Protein AF-A0A8C9CY97-F1 (afdb_monomer)

Organism: Phocoena sinus (NCBI:txid42100)

Mean predicted aligned error: 18.19 Å

Secondary structure (DSSP, 8-state):
--------------------------TTHHHHHHHHHHHHHS----------TT--EEEEEEEGGGTEEEEEEE-TTS-HHHHHHHHHHH-SS--TTGGG----BPPBTTBPPB---

Sequence (117 aa):
MPRSPTSSEDEMAQSFSESSEESDSDSSKEETIYDTIRATAEKPGGARAEESQGNTLVLRIIIEDLQQTKCIRFNPDATVWVAKQRILCSLNQSLKDVLNYGLFQPASDGRDGSFPI

Foldseek 3Di:
DDDDDDDDDDDDDDDDDDDDDDDDDDDPVVVVVVVVCVVVVPPPPPPPVCVVVPDWDWDWDADPVVRDTDTDIGDPPDDQVVVLVVVQVPDPDHDPCSPPDFDKAPDDPNRHIDGDD

Nearest PDB structures (foldseek):
  5g4x-assembly1_A  TM=8.818E-01  e=5.623E-06  Rattus nor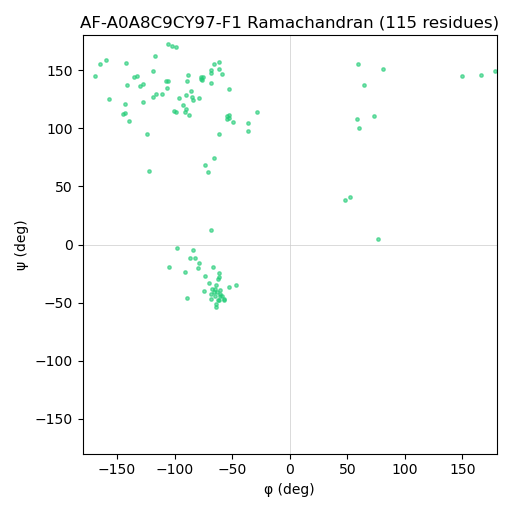vegicus
  7c7i-assembly1_C  TM=8.990E-01  e=7.782E-06  Homo sapiens
  6kyk-assembly2_B  TM=9.136E-01  e=1.490E-05  Mus musculus

Solvent-accessible surface area (backbone atoms only — not comparable to full-atom values): 8253 Å² total; per-residue (Å²): 138,84,83,90,88,82,90,90,86,88,81,91,79,85,89,85,88,77,92,85,89,83,81,82,88,76,93,57,67,61,60,52,48,55,51,50,51,47,62,65,65,52,56,74,73,69,71,67,75,76,73,61,89,81,59,72,45,79,45,79,47,75,40,75,95,76,74,42,75,47,80,46,80,40,54,80,90,54,53,67,65,57,52,50,50,55,51,62,74,67,48,95,63,85,67,93,59,64,85,81,62,76,71,70,46,71,60,56,96,92,39,79,54,45,68,80,126

Radius of gyration: 32.84 Å; Cα contacts (8 Å, |Δi|>4): 62; chains: 1; bounding box: 81×70×78 Å

pLDDT: mean 75.18, std 18.81, range [36.22, 96.44]

Structure (mmCIF, N/CA/C/O backbone):
data_AF-A0A8C9CY97-F1
#
_entry.id   AF-A0A8C9CY97-F1
#
loop_
_atom_site.group_PDB
_atom_site.id
_atom_site.type_symbol
_atom_site.label_atom_id
_atom_site.label_alt_id
_atom_site.label_comp_id
_atom_site.label_asym_id
_atom_site.label_entity_id
_atom_site.label_seq_id
_atom_site.pdbx_PDB_ins_code
_atom_site.Cartn_x
_atom_site.Cartn_y
_atom_site.Cartn_z
_atom_site.occupancy
_atom_site.B_iso_or_equiv
_atom_site.auth_seq_id
_atom_site.auth_comp_id
_atom_site.auth_asym_id
_atom_site.auth_atom_id
_atom_site.pd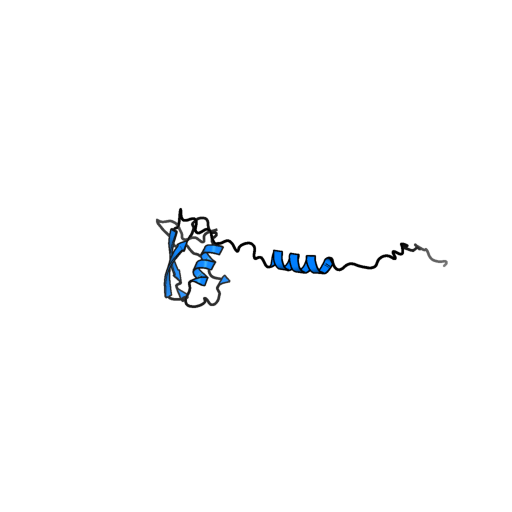bx_PDB_model_num
ATOM 1 N N . MET A 1 1 ? 64.687 6.491 59.154 1.00 36.22 1 MET A N 1
ATOM 2 C CA . MET A 1 1 ? 65.177 6.203 57.787 1.00 36.22 1 MET A CA 1
ATOM 3 C C . MET A 1 1 ? 64.660 7.277 56.824 1.00 36.22 1 MET A C 1
ATOM 5 O O . MET A 1 1 ? 63.721 7.964 57.202 1.00 36.22 1 MET A O 1
ATOM 9 N N . PRO A 1 2 ? 65.348 7.520 55.696 1.00 45.09 2 PRO A N 1
ATOM 10 C CA . PRO A 1 2 ? 65.554 8.842 55.086 1.00 45.09 2 PRO A CA 1
ATOM 11 C C . PRO A 1 2 ? 64.607 9.192 53.913 1.00 45.09 2 PRO A C 1
ATOM 13 O O . PRO A 1 2 ? 63.949 8.317 53.377 1.00 45.09 2 PRO A O 1
ATOM 16 N N . ARG A 1 3 ? 64.668 10.474 53.502 1.00 44.41 3 ARG A N 1
ATOM 17 C CA . ARG A 1 3 ? 64.704 11.040 52.126 1.00 44.41 3 ARG A CA 1
ATOM 18 C C . ARG A 1 3 ? 63.575 10.765 51.105 1.00 44.41 3 ARG A C 1
ATOM 20 O O . ARG A 1 3 ? 63.560 9.726 50.471 1.00 44.41 3 ARG A O 1
ATOM 27 N N . SER A 1 4 ? 62.798 11.833 50.871 1.00 50.19 4 SER A N 1
ATOM 28 C CA . SER A 1 4 ? 62.622 12.614 49.618 1.00 50.19 4 SER A CA 1
ATOM 29 C C . SER A 1 4 ? 62.122 11.983 48.287 1.00 50.19 4 SER A C 1
ATOM 31 O O . SER A 1 4 ? 62.295 10.794 48.061 1.00 50.19 4 SER A O 1
ATOM 33 N N . PRO A 1 5 ? 61.514 12.820 47.403 1.00 59.72 5 PRO A N 1
ATOM 34 C CA . PRO A 1 5 ? 60.552 12.463 46.345 1.00 59.72 5 PRO A CA 1
ATOM 35 C C . PRO A 1 5 ? 61.136 12.505 44.913 1.00 59.72 5 PRO A C 1
ATOM 37 O O . PRO A 1 5 ? 62.233 13.020 44.713 1.00 59.72 5 PRO A O 1
ATOM 40 N N . THR A 1 6 ? 60.372 12.055 43.906 1.00 46.22 6 THR A N 1
ATOM 41 C CA . THR A 1 6 ? 60.591 12.338 42.464 1.00 46.22 6 THR A CA 1
ATOM 42 C C . THR A 1 6 ? 59.213 12.511 41.798 1.00 46.22 6 THR A C 1
ATOM 44 O O . THR A 1 6 ? 58.368 11.635 41.956 1.00 46.22 6 THR A O 1
ATOM 47 N N . SER A 1 7 ? 58.827 13.692 41.304 1.00 44.56 7 SER A N 1
ATOM 48 C CA . SER A 1 7 ? 59.193 14.324 40.017 1.00 44.56 7 SER A CA 1
ATOM 49 C C . SER A 1 7 ? 58.517 13.666 38.804 1.00 44.56 7 SER A C 1
ATOM 51 O O . SER A 1 7 ? 58.861 12.548 38.434 1.00 44.56 7 SER A O 1
ATOM 53 N N . SER A 1 8 ? 57.580 14.392 38.190 1.00 59.97 8 SER A N 1
ATOM 54 C CA . SER A 1 8 ? 57.615 14.679 36.753 1.00 59.97 8 SER A CA 1
ATOM 55 C C . SER A 1 8 ? 56.783 15.934 36.483 1.00 59.97 8 SER A C 1
ATOM 57 O O . SER A 1 8 ? 55.627 16.048 36.889 1.00 59.97 8 SER A O 1
ATOM 59 N N . GLU A 1 9 ? 57.448 16.868 35.841 1.00 59.66 9 GLU A N 1
ATOM 60 C CA . GLU A 1 9 ? 57.141 18.253 35.525 1.00 59.66 9 GLU A CA 1
ATOM 61 C C . GLU A 1 9 ? 57.069 18.276 33.996 1.00 59.66 9 GLU A C 1
ATOM 63 O O . GLU A 1 9 ? 57.994 17.776 33.366 1.00 59.66 9 GLU A O 1
ATOM 68 N N . ASP A 1 10 ? 56.005 18.819 33.405 1.00 60.66 10 ASP A N 1
ATOM 69 C CA . ASP A 1 10 ? 56.045 19.260 32.010 1.00 60.66 10 ASP A CA 1
ATOM 70 C C . ASP A 1 10 ? 55.212 20.538 31.867 1.00 60.66 10 ASP A C 1
ATOM 72 O O . ASP A 1 10 ? 54.035 20.610 32.232 1.00 60.66 10 ASP A O 1
ATOM 76 N N . GLU A 1 11 ? 55.919 21.566 31.417 1.00 61.97 11 GLU A N 1
ATOM 77 C CA . GLU A 1 11 ? 55.530 22.959 31.265 1.00 61.97 11 GLU A CA 1
ATOM 78 C C . GLU A 1 11 ? 55.212 23.292 29.795 1.00 61.97 11 GLU A C 1
ATOM 80 O O . GLU A 1 11 ? 55.578 22.564 28.877 1.00 61.97 11 GLU A O 1
ATOM 85 N N . MET A 1 12 ? 54.662 24.499 29.612 1.00 55.06 12 MET A N 1
ATOM 86 C CA . MET A 1 12 ? 54.631 25.326 28.394 1.00 55.06 12 MET A CA 1
ATOM 87 C C . MET A 1 12 ? 53.583 25.003 27.320 1.00 55.06 12 MET A C 1
ATOM 89 O O . MET A 1 12 ? 53.262 23.861 27.039 1.00 55.06 12 MET A O 1
ATOM 93 N N . ALA A 1 13 ? 53.106 25.958 26.525 1.00 57.81 13 ALA A N 1
ATOM 94 C CA . ALA A 1 13 ? 52.761 27.376 26.650 1.00 57.81 13 ALA A CA 1
ATOM 95 C C . ALA A 1 13 ? 52.301 27.801 25.239 1.00 57.81 13 ALA A C 1
ATOM 97 O O . ALA A 1 13 ? 52.819 27.307 24.244 1.00 57.81 13 ALA A O 1
ATOM 98 N N . GLN A 1 14 ? 51.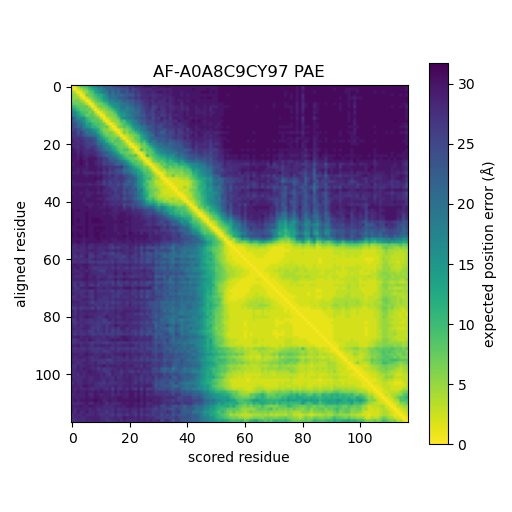385 28.769 25.191 1.00 51.94 14 GLN A N 1
ATOM 99 C CA . GLN A 1 14 ? 51.222 29.760 24.118 1.00 51.94 14 GLN A CA 1
ATOM 100 C C . GLN A 1 14 ? 50.926 29.257 22.694 1.00 51.94 14 GLN A C 1
ATOM 102 O O . GLN A 1 14 ? 51.818 28.995 21.893 1.00 51.94 14 GLN A O 1
ATOM 107 N N . SER A 1 15 ? 49.647 29.320 22.316 1.00 52.16 15 SER A N 1
ATOM 108 C CA . SER A 1 15 ? 49.278 29.545 20.917 1.00 52.16 15 SER A CA 1
ATOM 109 C C . SER A 1 15 ? 49.120 31.045 20.673 1.00 52.16 15 SER A C 1
ATOM 111 O O . SER A 1 15 ? 48.237 31.690 21.237 1.00 52.16 15 SER A O 1
ATOM 113 N N . PHE A 1 16 ? 50.018 31.577 19.849 1.00 48.34 16 PHE A N 1
ATOM 114 C CA . PHE A 1 16 ? 49.891 32.859 19.168 1.00 48.34 16 PHE A CA 1
ATOM 115 C C . PHE A 1 16 ? 49.183 32.662 17.828 1.00 48.34 16 PHE A C 1
ATOM 117 O O . PHE A 1 16 ? 49.364 31.621 17.197 1.00 48.34 16 PHE A O 1
ATOM 124 N N . SER A 1 17 ? 48.402 33.678 17.452 1.00 50.59 17 SER A N 1
ATOM 125 C CA . SER A 1 17 ? 48.231 34.271 16.110 1.00 50.59 17 SER A CA 1
ATOM 126 C C . SER A 1 17 ? 46.803 34.807 15.988 1.00 50.59 17 SER A C 1
ATOM 128 O O . SER A 1 17 ? 45.867 34.194 16.489 1.00 50.59 17 SER A O 1
ATOM 130 N N . GLU A 1 18 ? 46.502 35.900 15.304 1.00 54.19 18 GLU A N 1
ATOM 131 C CA . GLU A 1 18 ? 47.218 37.100 14.858 1.00 54.19 18 GLU A CA 1
ATOM 132 C C . GLU A 1 18 ? 46.079 38.015 14.370 1.00 54.19 18 GLU A C 1
ATOM 134 O O . GLU A 1 18 ? 45.053 37.524 13.892 1.00 54.19 18 GLU A O 1
ATOM 139 N N . SER A 1 19 ? 46.195 39.323 14.562 1.00 54.53 19 SER A N 1
ATOM 140 C CA . SER A 1 19 ? 45.154 40.294 14.214 1.00 54.53 19 SER A CA 1
ATOM 141 C C . SER A 1 19 ? 44.790 40.252 12.724 1.00 54.53 19 SER A C 1
ATOM 143 O O . SER A 1 19 ? 45.648 40.051 11.868 1.00 54.53 19 SER A O 1
ATOM 145 N N . SER A 1 20 ? 43.527 40.511 12.388 1.00 59.69 20 SER A N 1
ATOM 146 C CA . SER A 1 20 ? 43.142 40.921 11.034 1.00 59.69 20 SER A CA 1
ATOM 147 C C . SER A 1 20 ? 42.088 42.017 11.137 1.00 59.69 20 SER A C 1
ATOM 149 O O . SER A 1 20 ? 40.948 41.780 11.532 1.00 59.69 20 SER A O 1
ATOM 151 N N . GLU A 1 21 ? 42.534 43.233 10.849 1.00 66.25 21 GLU A N 1
ATOM 152 C CA . GLU A 1 21 ? 41.734 44.439 10.672 1.00 66.25 21 GLU A CA 1
ATOM 153 C C . GLU A 1 21 ? 41.575 44.673 9.163 1.00 66.25 21 GLU A C 1
ATOM 155 O O . GLU A 1 21 ? 42.577 44.903 8.500 1.00 66.25 21 GLU A O 1
ATOM 160 N N . GLU A 1 22 ? 40.350 44.587 8.634 1.00 47.69 22 GLU A N 1
ATOM 161 C CA . GLU A 1 22 ? 39.818 45.178 7.378 1.00 47.69 22 GLU A CA 1
ATOM 162 C C . GLU A 1 22 ? 38.473 44.469 7.086 1.00 47.69 22 GLU A C 1
ATOM 164 O O . GLU A 1 22 ? 38.312 43.306 7.433 1.00 47.69 22 GLU A O 1
ATOM 169 N N . SER A 1 23 ? 37.406 45.023 6.517 1.00 50.03 23 SER A N 1
ATOM 170 C CA . SER A 1 23 ? 37.182 46.204 5.689 1.00 50.03 23 SER A CA 1
ATOM 171 C C . SER A 1 23 ? 35.665 46.495 5.676 1.00 50.03 23 SER A C 1
ATOM 173 O O . SER A 1 23 ? 34.852 45.587 5.874 1.00 50.03 23 SER A O 1
ATOM 175 N N . ASP A 1 24 ? 35.288 47.750 5.433 1.00 51.47 24 ASP A N 1
ATOM 176 C CA . ASP A 1 24 ? 33.913 48.233 5.240 1.00 51.47 24 ASP A CA 1
ATOM 177 C C . ASP A 1 24 ? 33.251 47.729 3.937 1.00 51.47 24 ASP A C 1
ATOM 179 O O . ASP A 1 24 ? 33.918 47.635 2.913 1.00 51.47 24 ASP A O 1
ATOM 183 N N . SER A 1 25 ? 31.911 47.588 3.962 1.00 52.97 25 SER A N 1
ATOM 184 C CA . SER A 1 25 ? 30.976 47.470 2.808 1.00 52.97 25 SER A CA 1
ATOM 185 C C . SER A 1 25 ? 31.140 46.218 1.914 1.00 52.97 25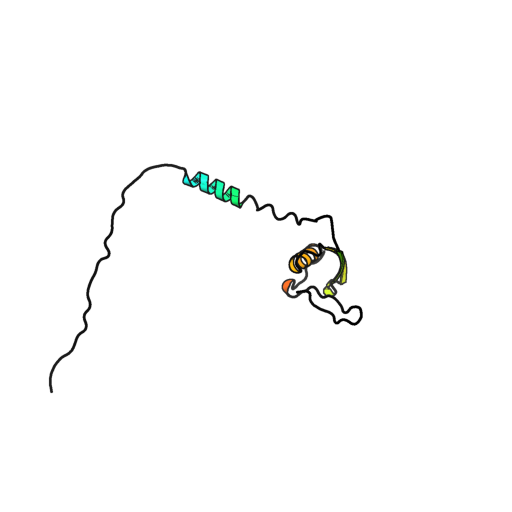 SER A C 1
ATOM 187 O O . SER A 1 25 ? 32.231 45.771 1.615 1.00 52.97 25 SER A O 1
ATOM 189 N N . ASP A 1 26 ? 30.104 45.516 1.453 1.00 45.91 26 ASP A N 1
ATOM 190 C CA . ASP A 1 26 ? 28.891 45.994 0.791 1.00 45.91 26 ASP A CA 1
ATOM 191 C C . ASP A 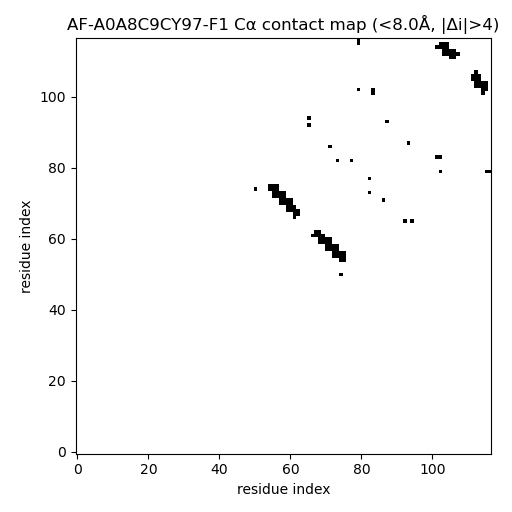1 26 ? 27.767 44.931 0.887 1.00 45.91 26 ASP A C 1
ATOM 193 O O . ASP A 1 26 ? 28.005 43.735 1.096 1.00 45.91 26 ASP A O 1
ATOM 197 N N . SER A 1 27 ? 26.525 45.374 0.734 1.00 58.16 27 SER A N 1
ATOM 198 C CA . SER A 1 27 ? 25.268 44.646 0.928 1.00 58.16 27 SER A CA 1
ATOM 199 C C . SER A 1 27 ? 24.999 43.586 -0.161 1.00 58.16 27 SER A C 1
ATOM 201 O O . SER A 1 27 ? 24.006 43.653 -0.875 1.00 58.16 27 SER A O 1
ATOM 203 N N . SER A 1 28 ? 25.857 42.572 -0.287 1.00 52.81 28 SER A N 1
ATOM 204 C CA . SER A 1 28 ? 25.696 41.453 -1.244 1.00 52.81 28 SER A CA 1
ATOM 205 C C . SER A 1 28 ? 25.244 40.140 -0.590 1.00 52.81 28 SER A C 1
ATOM 207 O O . SER A 1 28 ? 24.687 39.250 -1.242 1.00 52.81 28 SER A O 1
ATOM 209 N N . LYS A 1 29 ? 25.434 40.014 0.730 1.00 54.69 29 LYS A N 1
ATOM 210 C CA . LYS A 1 29 ? 25.050 38.805 1.471 1.00 54.69 29 LYS A CA 1
ATOM 211 C C . LYS A 1 29 ? 23.536 38.632 1.583 1.00 54.69 29 LYS A C 1
ATOM 213 O O . LYS A 1 29 ? 23.072 37.500 1.582 1.00 54.69 29 LYS A O 1
ATOM 218 N N . GLU A 1 30 ? 22.765 39.721 1.662 1.00 57.44 30 GLU A N 1
ATOM 219 C CA . GLU A 1 30 ? 21.306 39.625 1.806 1.00 57.44 30 GLU A CA 1
ATOM 220 C C . GLU A 1 30 ? 20.616 39.207 0.508 1.00 57.44 30 GLU A C 1
ATOM 222 O O . GLU A 1 30 ? 19.743 38.346 0.559 1.00 57.44 30 GLU A O 1
ATOM 227 N N . GLU A 1 31 ? 21.051 39.709 -0.651 1.00 57.72 31 GLU A N 1
ATOM 228 C CA . GLU A 1 31 ? 20.474 39.317 -1.947 1.00 57.72 31 GLU A CA 1
ATOM 229 C C . GLU A 1 31 ? 20.647 37.810 -2.196 1.00 57.72 31 GLU A C 1
ATOM 231 O O . GLU A 1 31 ? 19.686 37.107 -2.500 1.00 57.72 31 GLU A O 1
ATOM 236 N N . THR A 1 32 ? 21.829 37.275 -1.874 1.00 65.69 32 THR A N 1
ATOM 237 C CA . THR A 1 32 ? 22.112 35.833 -1.967 1.00 65.69 32 THR A CA 1
ATOM 238 C C . THR A 1 32 ? 21.249 35.005 -1.006 1.00 65.69 32 THR A C 1
ATOM 240 O O . THR A 1 32 ? 20.848 33.889 -1.338 1.00 65.69 32 THR A O 1
ATOM 243 N N . ILE A 1 33 ? 20.932 35.524 0.187 1.00 80.19 33 ILE A N 1
ATOM 244 C CA . ILE A 1 33 ? 20.073 34.823 1.154 1.00 80.19 33 ILE A CA 1
ATOM 245 C C . ILE A 1 33 ? 18.638 34.757 0.625 1.0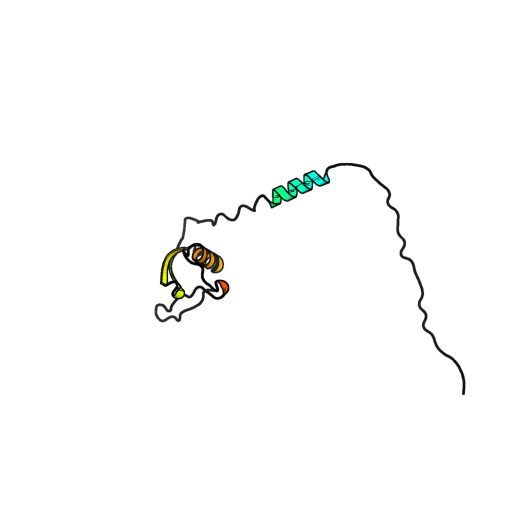0 80.19 33 ILE A C 1
ATOM 247 O O . ILE A 1 33 ? 18.048 33.676 0.630 1.00 80.19 33 ILE A O 1
ATOM 251 N N . TYR A 1 34 ? 18.087 35.865 0.118 1.00 73.25 34 TYR A N 1
ATOM 252 C CA . TYR A 1 34 ? 16.745 35.866 -0.471 1.00 73.25 34 TYR A CA 1
ATOM 253 C C . TYR A 1 34 ? 16.669 34.997 -1.733 1.00 73.25 34 TYR A C 1
ATOM 255 O O . TYR A 1 34 ? 15.687 34.271 -1.884 1.00 73.25 34 TYR A O 1
ATOM 263 N N . ASP A 1 35 ? 17.698 34.992 -2.585 1.00 73.69 35 ASP A N 1
ATOM 264 C CA . ASP A 1 35 ? 17.775 34.111 -3.758 1.00 73.69 35 ASP A CA 1
ATOM 265 C C . ASP A 1 35 ? 17.929 32.637 -3.379 1.00 73.69 35 ASP A C 1
ATOM 267 O O . ASP A 1 35 ? 17.293 31.782 -3.985 1.00 73.69 35 ASP A O 1
ATOM 271 N N . THR A 1 36 ? 18.695 32.313 -2.335 1.00 75.75 36 THR A N 1
ATOM 272 C CA . THR A 1 36 ? 18.840 30.933 -1.842 1.00 75.75 36 THR A CA 1
ATOM 273 C C . THR A 1 36 ? 17.541 30.433 -1.213 1.00 75.75 36 THR A C 1
ATOM 275 O O . THR A 1 36 ? 17.118 29.303 -1.463 1.00 75.75 36 THR A O 1
ATOM 278 N N . ILE A 1 37 ? 16.863 31.272 -0.425 1.00 77.62 37 ILE A N 1
ATOM 279 C CA . ILE A 1 37 ? 15.552 30.950 0.153 1.00 77.62 37 ILE A CA 1
ATOM 280 C C . ILE A 1 37 ? 14.510 30.824 -0.958 1.00 77.62 37 ILE A C 1
ATOM 282 O O . ILE A 1 37 ? 13.713 29.896 -0.925 1.00 77.62 37 ILE A O 1
ATOM 286 N N . ARG A 1 38 ? 14.531 31.694 -1.975 1.00 73.25 38 ARG A N 1
ATO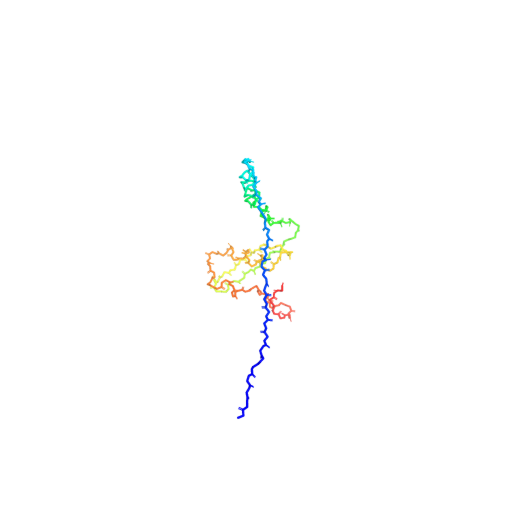M 287 C CA . ARG A 1 38 ? 13.646 31.582 -3.139 1.00 73.25 38 ARG A CA 1
ATOM 288 C C . ARG A 1 38 ? 13.939 30.305 -3.923 1.00 73.25 38 ARG A C 1
ATOM 290 O O . ARG A 1 38 ? 13.025 29.522 -4.112 1.00 73.25 38 ARG A O 1
ATOM 297 N N . ALA A 1 39 ? 15.190 30.029 -4.281 1.00 66.44 39 ALA A N 1
ATOM 298 C CA . ALA A 1 39 ? 15.597 28.837 -5.028 1.00 66.44 39 ALA A CA 1
ATOM 299 C C . ALA A 1 39 ? 15.299 27.519 -4.293 1.00 66.44 39 ALA A C 1
ATOM 301 O O . ALA A 1 39 ? 15.080 26.495 -4.932 1.00 66.44 39 ALA A O 1
ATOM 302 N N . THR A 1 40 ? 15.267 27.533 -2.957 1.00 64.31 40 THR A N 1
ATOM 303 C CA . THR A 1 40 ? 14.884 26.367 -2.140 1.00 64.31 40 THR A CA 1
ATOM 304 C C . THR A 1 40 ? 13.385 26.319 -1.816 1.00 64.31 40 THR A C 1
ATOM 306 O O . THR A 1 40 ? 12.848 25.236 -1.579 1.00 64.31 40 THR A O 1
ATOM 309 N N . ALA A 1 41 ? 12.686 27.461 -1.848 1.00 62.53 41 ALA A N 1
ATOM 310 C CA . ALA A 1 41 ? 11.226 27.562 -1.765 1.00 62.53 41 ALA A CA 1
ATOM 311 C C . ALA A 1 41 ? 10.533 27.253 -3.102 1.00 62.53 41 ALA A C 1
ATOM 313 O O . ALA A 1 41 ? 9.354 26.882 -3.111 1.00 62.53 41 ALA A O 1
ATOM 314 N N . GLU A 1 42 ? 11.263 27.338 -4.218 1.00 54.59 42 GLU A N 1
ATOM 315 C CA . GLU A 1 42 ? 10.944 26.723 -5.506 1.00 54.59 42 GLU A CA 1
ATOM 316 C C . GLU A 1 42 ? 11.026 25.202 -5.314 1.00 54.59 42 GLU A C 1
ATOM 318 O O . GLU A 1 42 ? 11.987 24.529 -5.683 1.00 54.59 42 GLU A O 1
ATOM 323 N N . LYS A 1 43 ? 10.001 24.679 -4.630 1.00 54.50 43 LYS A N 1
ATOM 324 C CA . LYS A 1 43 ? 9.684 23.270 -4.412 1.00 54.50 43 LYS A CA 1
ATOM 325 C C . LYS A 1 43 ? 10.218 22.466 -5.600 1.00 54.50 43 LYS A C 1
ATOM 327 O O . LYS A 1 43 ? 9.668 22.664 -6.688 1.00 54.50 43 LYS A O 1
ATOM 332 N N . PRO A 1 44 ? 11.225 21.580 -5.432 1.00 47.59 44 PRO A N 1
ATOM 333 C CA . PRO A 1 44 ? 11.726 20.767 -6.534 1.00 47.59 44 PRO A CA 1
ATOM 334 C C . PRO A 1 44 ? 10.509 20.064 -7.094 1.00 47.59 44 PRO A C 1
ATOM 336 O O . PRO A 1 44 ? 9.876 19.320 -6.342 1.00 47.59 44 PRO A O 1
ATOM 339 N N . GLY A 1 45 ? 10.120 20.467 -8.315 1.00 47.91 45 GLY A N 1
ATOM 340 C CA . GLY A 1 45 ? 8.770 20.355 -8.857 1.00 47.91 45 GLY A CA 1
ATOM 341 C C . GLY A 1 45 ? 8.149 19.074 -8.370 1.00 47.91 45 GLY A C 1
ATOM 342 O O . GLY A 1 45 ? 8.524 18.018 -8.868 1.00 47.91 45 GLY A O 1
ATOM 343 N N . GLY A 1 46 ? 7.343 19.192 -7.299 1.00 44.72 46 GLY A N 1
ATOM 344 C CA . GLY A 1 46 ? 7.009 18.046 -6.459 1.00 44.72 46 GLY A CA 1
ATOM 345 C C . GLY A 1 46 ? 6.506 16.995 -7.395 1.00 44.72 46 GLY A C 1
ATOM 346 O O . GLY A 1 46 ? 5.501 17.301 -8.037 1.00 44.72 46 GLY A O 1
ATOM 347 N N . ALA A 1 47 ? 7.296 15.918 -7.542 1.00 48.34 47 ALA A N 1
ATOM 348 C CA . ALA A 1 47 ? 7.212 14.990 -8.652 1.00 48.34 47 ALA A CA 1
ATOM 349 C C . ALA A 1 47 ? 5.740 14.870 -8.978 1.00 48.34 47 ALA A C 1
ATOM 351 O O . ALA A 1 47 ? 4.976 14.329 -8.170 1.00 48.34 47 ALA A O 1
ATOM 352 N N . ARG A 1 48 ? 5.306 15.521 -10.075 1.00 47.50 48 ARG A N 1
ATOM 353 C CA . ARG A 1 48 ? 4.013 15.181 -10.644 1.00 47.50 48 ARG A CA 1
ATOM 354 C C . ARG A 1 48 ? 4.196 13.700 -10.793 1.00 47.50 48 ARG A C 1
ATOM 356 O O . ARG A 1 48 ? 5.123 13.318 -11.503 1.00 47.50 48 ARG A O 1
ATOM 363 N N . ALA A 1 49 ? 3.492 12.922 -9.968 1.00 54.81 49 ALA A N 1
ATOM 364 C CA . ALA A 1 49 ? 3.501 11.487 -10.089 1.00 54.81 49 ALA A CA 1
ATOM 365 C C . ALA A 1 49 ? 3.225 11.312 -11.567 1.00 54.81 49 ALA A C 1
ATOM 367 O O . ALA A 1 49 ? 2.162 11.732 -12.030 1.00 54.81 49 ALA A O 1
ATOM 368 N N . GLU A 1 50 ? 4.275 10.949 -12.297 1.00 49.75 50 GLU A N 1
ATOM 369 C CA . GLU A 1 50 ? 4.240 10.737 -13.721 1.00 49.75 50 GLU A CA 1
ATOM 370 C C . GLU A 1 50 ? 3.241 9.596 -13.769 1.00 49.75 50 GLU A C 1
ATOM 372 O O . GLU A 1 50 ? 3.535 8.446 -13.441 1.00 49.75 50 GLU A O 1
ATOM 377 N N . GLU A 1 51 ? 1.976 9.948 -13.987 1.00 55.09 51 GLU A N 1
ATOM 378 C CA . GLU A 1 51 ? 0.957 9.007 -14.373 1.00 55.09 51 GLU A CA 1
ATOM 379 C C . GLU A 1 51 ? 1.329 8.723 -15.816 1.00 55.09 51 GLU A C 1
ATOM 381 O O . GLU A 1 51 ? 0.694 9.212 -16.744 1.00 55.09 51 GLU A O 1
ATOM 386 N N . SER A 1 52 ? 2.470 8.042 -15.987 1.00 55.09 52 SER A N 1
ATOM 387 C CA . SER A 1 52 ? 2.968 7.578 -17.256 1.00 55.09 52 SER A CA 1
ATOM 388 C C . SER A 1 52 ? 1.810 6.765 -17.800 1.00 55.09 52 SER A C 1
ATOM 390 O O . SER A 1 52 ? 1.445 5.720 -17.259 1.00 55.09 52 SER A O 1
ATOM 392 N N . GLN A 1 53 ? 1.150 7.315 -18.815 1.00 59.19 53 GLN A N 1
ATOM 393 C CA . GLN A 1 53 ? -0.160 6.876 -19.301 1.00 59.19 53 GLN A CA 1
ATOM 394 C C . GLN A 1 53 ? -0.110 5.483 -19.965 1.00 59.19 53 GLN A C 1
ATOM 396 O O . GLN A 1 53 ? -1.057 5.082 -20.633 1.00 59.19 53 GLN A O 1
ATOM 401 N N . GLY A 1 54 ? 0.996 4.750 -19.804 1.00 63.75 54 GLY A N 1
ATOM 402 C CA . GLY A 1 54 ? 1.291 3.504 -20.493 1.00 63.75 54 GLY A CA 1
ATOM 403 C C . GLY A 1 54 ? 0.790 2.257 -19.778 1.00 63.75 54 GLY A C 1
ATOM 404 O O . GLY A 1 54 ? 0.181 1.422 -20.428 1.00 63.75 54 GLY A O 1
ATOM 405 N N . ASN A 1 55 ? 0.989 2.118 -18.462 1.00 78.06 55 ASN A N 1
ATOM 406 C CA . ASN A 1 55 ? 0.657 0.883 -17.744 1.00 78.06 55 ASN A CA 1
ATOM 407 C C . ASN A 1 55 ? 0.157 1.195 -16.334 1.00 78.06 55 ASN A C 1
ATOM 409 O O . ASN A 1 55 ? 0.905 1.661 -15.483 1.00 78.06 55 ASN A O 1
ATOM 413 N N . THR A 1 56 ? -1.122 0.929 -16.071 1.00 90.50 56 THR A N 1
ATOM 414 C CA . THR A 1 56 ? -1.700 1.062 -14.729 1.00 90.50 56 THR A CA 1
ATOM 415 C C . THR A 1 56 ? -2.512 -0.174 -14.372 1.00 90.50 56 THR A C 1
ATOM 417 O O . THR A 1 56 ? -3.168 -0.768 -15.225 1.00 90.50 56 THR A O 1
ATOM 420 N N . LEU A 1 57 ? -2.481 -0.559 -13.099 1.00 92.56 57 LEU A N 1
ATOM 421 C CA . LEU A 1 57 ? -3.235 -1.682 -12.552 1.00 92.56 57 LEU A CA 1
ATOM 422 C C . LEU A 1 57 ? -4.388 -1.154 -11.708 1.00 92.56 57 LEU A C 1
ATOM 424 O O . LEU A 1 57 ? -4.199 -0.250 -10.899 1.00 92.56 57 LEU A O 1
ATOM 428 N N . VAL A 1 58 ? -5.585 -1.714 -11.865 1.00 94.56 58 VAL A N 1
ATOM 429 C CA . VAL A 1 58 ? -6.709 -1.412 -10.971 1.00 94.56 58 VAL A CA 1
ATOM 430 C C . VAL A 1 58 ? -6.812 -2.529 -9.945 1.00 94.56 58 VAL A C 1
ATOM 432 O O . VAL A 1 58 ? -7.125 -3.663 -10.296 1.00 94.56 58 VAL A O 1
ATOM 435 N N . LEU A 1 59 ? -6.558 -2.203 -8.680 1.00 94.69 59 LEU A N 1
ATOM 436 C CA . LEU A 1 59 ? -6.648 -3.149 -7.571 1.00 94.69 59 LEU A CA 1
ATOM 437 C C . LEU A 1 59 ? -7.879 -2.847 -6.719 1.00 94.69 59 LEU A C 1
ATOM 439 O O . LEU A 1 59 ? -8.205 -1.685 -6.459 1.00 94.69 59 LEU A O 1
ATOM 443 N N . ARG A 1 60 ? -8.556 -3.907 -6.267 1.00 96.44 60 ARG A N 1
ATOM 444 C CA . ARG A 1 60 ? -9.628 -3.830 -5.271 1.00 96.44 60 ARG A CA 1
ATOM 445 C C . ARG A 1 60 ? -9.007 -3.918 -3.881 1.00 96.44 60 ARG A C 1
ATOM 447 O O . ARG A 1 60 ? -8.514 -4.969 -3.492 1.00 96.44 60 ARG A O 1
ATOM 454 N N . ILE A 1 61 ? -9.057 -2.819 -3.145 1.00 96.00 61 ILE A N 1
ATOM 455 C CA . ILE A 1 61 ? -8.555 -2.707 -1.780 1.00 96.00 61 ILE A CA 1
ATOM 456 C C . ILE A 1 61 ? -9.717 -2.912 -0.816 1.00 96.00 61 ILE A C 1
ATOM 458 O O . ILE A 1 61 ? -10.739 -2.233 -0.930 1.00 96.00 61 ILE A O 1
ATOM 462 N N . ILE A 1 62 ? -9.551 -3.847 0.115 1.00 95.69 62 ILE A N 1
ATOM 463 C CA . ILE A 1 62 ? -10.516 -4.160 1.170 1.00 95.69 62 ILE A CA 1
ATOM 464 C C . ILE A 1 62 ? -9.905 -3.714 2.495 1.00 95.69 62 ILE A C 1
ATOM 466 O O . ILE A 1 62 ? -8.754 -4.036 2.785 1.00 95.69 62 ILE A O 1
ATOM 470 N N . ILE A 1 63 ? -10.662 -2.944 3.272 1.00 94.50 63 ILE A N 1
ATOM 471 C CA . ILE A 1 63 ? -10.254 -2.443 4.585 1.00 94.50 63 ILE A CA 1
ATOM 472 C C . ILE A 1 63 ? -11.320 -2.890 5.574 1.00 94.50 63 ILE A C 1
ATOM 474 O O . ILE A 1 63 ? -12.359 -2.238 5.701 1.00 94.50 63 ILE A O 1
ATOM 478 N N . GLU A 1 64 ? -11.054 -4.018 6.228 1.00 92.12 64 GLU A N 1
ATOM 479 C CA . GLU A 1 64 ? -12.001 -4.714 7.106 1.00 92.12 64 GLU A CA 1
ATOM 480 C C . GLU A 1 64 ? -12.506 -3.802 8.233 1.00 92.12 64 GLU A C 1
ATOM 482 O O . GLU A 1 64 ? -13.710 -3.636 8.405 1.00 92.12 64 GLU A O 1
ATOM 487 N N . ASP A 1 65 ? -11.594 -3.099 8.909 1.00 92.19 65 ASP A N 1
ATOM 488 C CA . ASP A 1 65 ? -11.917 -2.245 10.061 1.00 92.19 65 ASP A CA 1
ATOM 489 C C . ASP A 1 65 ? -12.851 -1.079 9.724 1.00 92.19 65 ASP A C 1
ATOM 491 O O . ASP A 1 65 ? -13.609 -0.615 10.574 1.00 92.19 65 ASP A O 1
ATOM 495 N N . LEU A 1 66 ? -12.793 -0.589 8.483 1.00 92.69 66 LEU A N 1
ATOM 496 C CA . LEU A 1 66 ? -13.673 0.476 7.998 1.00 92.69 66 LEU A CA 1
ATOM 497 C C . LEU A 1 66 ? -14.868 -0.070 7.208 1.00 92.69 66 LEU A C 1
ATOM 499 O O . LEU A 1 66 ? -15.688 0.723 6.745 1.00 92.69 66 LEU A O 1
ATOM 503 N N . GLN A 1 67 ? -14.942 -1.389 7.004 1.00 93.31 67 GLN A N 1
ATOM 504 C CA . GLN A 1 67 ? -15.889 -2.061 6.113 1.00 93.31 67 GLN A CA 1
ATOM 505 C C . GLN A 1 67 ? -15.949 -1.409 4.718 1.00 93.31 67 GLN A C 1
ATOM 507 O O . GLN A 1 67 ? -17.011 -1.260 4.112 1.00 93.31 67 GLN A O 1
ATOM 512 N N . GLN A 1 68 ? -14.790 -0.980 4.202 1.00 93.56 68 GLN A N 1
ATOM 513 C CA . GLN A 1 68 ? -14.674 -0.304 2.908 1.00 93.56 68 GLN A CA 1
ATOM 514 C C . GLN A 1 68 ? -14.074 -1.228 1.854 1.00 93.56 68 GLN A C 1
ATOM 516 O O . GLN A 1 68 ? -13.120 -1.961 2.100 1.00 93.56 68 GLN A O 1
ATOM 521 N N . THR A 1 69 ? -14.601 -1.135 0.635 1.00 95.69 69 THR A N 1
ATOM 522 C CA . THR A 1 69 ? -13.997 -1.724 -0.561 1.00 95.69 69 THR A CA 1
ATOM 523 C C . THR A 1 69 ? -13.864 -0.642 -1.622 1.00 95.69 69 THR A C 1
ATOM 525 O O . THR A 1 69 ? -14.858 -0.022 -2.001 1.00 95.69 69 THR A O 1
ATOM 528 N N . LYS A 1 70 ? -12.645 -0.400 -2.106 1.00 94.56 70 LYS A N 1
ATOM 529 C CA . LYS A 1 70 ? -12.364 0.619 -3.126 1.00 94.56 70 LYS A CA 1
ATOM 530 C C . LYS A 1 70 ? -11.533 0.046 -4.263 1.00 94.56 70 LYS A C 1
ATOM 532 O O . LYS A 1 70 ? -10.557 -0.655 -4.029 1.00 94.56 70 LYS A O 1
ATOM 537 N N . CYS A 1 71 ? -11.896 0.383 -5.496 1.00 96.00 71 CYS A N 1
ATOM 538 C CA . CYS A 1 71 ? -11.067 0.107 -6.666 1.00 96.00 71 CYS A CA 1
ATOM 539 C C . CYS A 1 71 ? -10.180 1.321 -6.936 1.00 96.00 71 CYS A C 1
ATOM 541 O O . CYS A 1 71 ? -10.691 2.420 -7.147 1.00 96.00 71 CYS A O 1
ATOM 543 N N . ILE A 1 72 ? -8.863 1.133 -6.911 1.00 95.00 72 ILE A N 1
ATOM 544 C CA . ILE A 1 72 ? -7.886 2.214 -7.061 1.00 95.00 72 ILE A CA 1
ATOM 545 C C . ILE A 1 72 ? -6.902 1.836 -8.164 1.00 95.00 72 ILE A C 1
ATOM 547 O O . ILE A 1 72 ? -6.468 0.688 -8.263 1.00 95.00 72 ILE A O 1
ATOM 551 N N . ARG A 1 73 ? -6.573 2.815 -9.008 1.00 95.00 73 ARG A N 1
ATOM 552 C CA . ARG A 1 73 ? -5.568 2.683 -10.062 1.00 95.00 73 ARG A CA 1
ATOM 553 C C . ARG A 1 73 ? -4.174 2.970 -9.493 1.00 95.00 73 ARG A C 1
ATOM 555 O O . ARG A 1 73 ? -3.959 4.024 -8.895 1.00 95.00 73 ARG A O 1
ATOM 562 N N . PHE A 1 74 ? -3.246 2.048 -9.709 1.00 93.56 74 PHE A N 1
ATOM 563 C CA . PHE A 1 74 ? -1.846 2.112 -9.301 1.00 93.56 74 PHE A CA 1
ATOM 564 C C . PHE A 1 74 ? -0.930 2.063 -10.522 1.00 93.56 74 PHE A C 1
ATOM 566 O O . PHE A 1 74 ? -1.260 1.443 -11.532 1.00 93.56 74 PHE A O 1
ATOM 573 N N . ASN A 1 75 ? 0.228 2.706 -10.409 1.00 93.06 75 ASN A N 1
ATOM 574 C CA . ASN A 1 75 ? 1.350 2.473 -11.310 1.00 93.06 75 ASN A CA 1
ATOM 575 C C . ASN A 1 75 ? 2.115 1.241 -10.773 1.00 93.06 75 ASN A C 1
ATOM 577 O O . ASN A 1 75 ? 2.469 1.266 -9.592 1.00 93.06 75 ASN A O 1
ATOM 581 N N . PRO A 1 76 ? 2.328 0.173 -11.566 1.00 91.75 76 PRO A N 1
ATOM 582 C CA . PRO A 1 76 ? 3.072 -1.011 -11.126 1.00 91.75 76 PRO A CA 1
ATOM 583 C C . PRO A 1 76 ? 4.529 -0.715 -10.741 1.00 91.75 76 PRO A C 1
ATOM 585 O O . PRO A 1 76 ? 5.084 -1.442 -9.925 1.00 91.75 76 PRO A O 1
ATOM 588 N N . ASP A 1 77 ? 5.119 0.359 -11.267 1.00 91.56 77 ASP A N 1
ATOM 589 C CA . ASP A 1 77 ? 6.494 0.769 -10.963 1.00 91.56 77 ASP A CA 1
ATOM 590 C C . ASP A 1 77 ? 6.587 1.611 -9.676 1.00 91.56 77 ASP A C 1
ATOM 592 O O . ASP A 1 77 ? 7.674 1.980 -9.227 1.00 91.56 77 ASP A O 1
ATOM 596 N N . ALA A 1 78 ? 5.446 1.951 -9.064 1.00 91.25 78 ALA A N 1
ATOM 597 C CA . ALA A 1 78 ? 5.418 2.683 -7.807 1.00 91.25 78 ALA A CA 1
ATOM 598 C C . ALA A 1 78 ? 5.744 1.766 -6.622 1.00 91.25 78 ALA A C 1
ATOM 600 O O . ALA A 1 78 ? 5.312 0.618 -6.551 1.00 91.25 78 ALA A O 1
ATOM 601 N N . THR A 1 79 ? 6.444 2.313 -5.630 1.00 94.25 79 THR A N 1
ATOM 602 C CA . THR A 1 79 ? 6.762 1.572 -4.406 1.00 94.25 79 THR A CA 1
ATOM 603 C C . THR A 1 79 ? 5.505 1.251 -3.592 1.00 94.25 79 THR A C 1
ATOM 605 O O . THR A 1 79 ? 4.509 1.984 -3.625 1.00 94.25 79 THR A O 1
ATOM 608 N N . VAL A 1 80 ? 5.581 0.197 -2.769 1.00 93.12 80 VAL A N 1
ATOM 609 C CA . VAL A 1 80 ? 4.526 -0.176 -1.805 1.00 93.12 80 VAL A CA 1
ATOM 610 C C . VAL A 1 80 ? 4.147 1.007 -0.911 1.00 93.12 80 VAL A C 1
ATOM 612 O O . VAL A 1 80 ? 2.971 1.213 -0.609 1.00 93.12 80 VAL A O 1
ATOM 615 N N . TRP A 1 81 ? 5.124 1.839 -0.539 1.00 92.56 81 TRP A N 1
ATOM 616 C CA . TRP A 1 81 ? 4.892 3.055 0.237 1.00 92.56 81 TRP A CA 1
ATOM 617 C C . TRP A 1 81 ? 3.997 4.064 -0.494 1.00 92.56 81 TRP A C 1
ATOM 619 O O . TRP A 1 81 ? 3.021 4.551 0.076 1.00 92.56 81 TRP A O 1
ATOM 629 N N . VAL A 1 82 ? 4.283 4.349 -1.769 1.00 93.50 82 VAL A N 1
ATOM 630 C CA . VAL A 1 82 ? 3.464 5.262 -2.583 1.00 93.50 82 VAL A CA 1
ATOM 631 C C . VAL A 1 82 ? 2.051 4.704 -2.760 1.00 93.50 82 VAL A C 1
ATOM 633 O O . VAL A 1 82 ? 1.074 5.448 -2.638 1.00 93.50 82 VAL A O 1
ATOM 636 N N . ALA A 1 83 ? 1.918 3.393 -2.981 1.00 93.75 83 ALA A N 1
ATOM 637 C CA . ALA A 1 83 ? 0.618 2.732 -3.054 1.00 93.75 83 ALA A CA 1
ATOM 638 C C . ALA A 1 83 ? -0.165 2.861 -1.734 1.00 93.75 83 ALA A C 1
ATOM 640 O O . ALA A 1 83 ? -1.326 3.280 -1.744 1.00 93.75 83 ALA A O 1
ATOM 641 N N . LYS A 1 84 ? 0.482 2.589 -0.592 1.00 93.81 84 LYS A N 1
ATOM 642 C CA . LYS A 1 84 ? -0.100 2.757 0.747 1.00 93.81 84 LYS A CA 1
ATOM 643 C C . LYS A 1 84 ? -0.567 4.196 0.966 1.00 93.81 84 LYS A C 1
ATOM 645 O O . LYS A 1 84 ? -1.705 4.403 1.380 1.00 93.81 84 LYS A O 1
ATOM 650 N N . GLN A 1 85 ? 0.257 5.185 0.625 1.00 93.88 85 GLN A N 1
ATOM 651 C CA . GLN A 1 85 ? -0.113 6.592 0.761 1.00 93.88 85 GLN A CA 1
ATOM 652 C C . GLN A 1 85 ? -1.343 6.940 -0.086 1.00 93.88 85 GLN A C 1
ATOM 654 O O . GLN A 1 85 ? -2.272 7.578 0.406 1.00 93.88 85 GLN A O 1
ATOM 659 N N . ARG A 1 86 ? -1.394 6.476 -1.341 1.00 94.25 86 ARG A N 1
ATOM 660 C CA . ARG A 1 86 ? -2.543 6.702 -2.230 1.00 94.25 86 ARG A CA 1
ATOM 661 C C . ARG A 1 86 ? -3.832 6.104 -1.663 1.00 94.25 86 ARG A C 1
ATOM 663 O O . ARG A 1 86 ? -4.882 6.736 -1.761 1.00 94.25 86 ARG A O 1
ATOM 670 N N . ILE A 1 87 ? -3.754 4.925 -1.043 1.00 94.56 87 ILE A N 1
ATOM 671 C CA . ILE A 1 87 ? -4.894 4.295 -0.366 1.00 94.56 87 ILE A CA 1
ATOM 672 C C . ILE A 1 87 ? -5.342 5.152 0.812 1.00 94.56 87 ILE A C 1
ATOM 674 O O . ILE A 1 87 ? -6.508 5.536 0.849 1.00 94.56 87 ILE A O 1
ATOM 678 N N . LEU A 1 88 ? -4.429 5.500 1.721 1.00 93.25 88 LEU A N 1
ATOM 679 C CA . LEU A 1 88 ? -4.727 6.268 2.933 1.00 93.25 88 LEU A CA 1
ATOM 680 C C . LEU A 1 88 ? -5.354 7.630 2.621 1.00 93.25 88 LEU A C 1
ATOM 682 O O . LEU A 1 88 ? -6.365 7.989 3.217 1.00 93.25 88 LEU A O 1
ATOM 686 N N . CYS A 1 89 ? -4.812 8.352 1.639 1.00 92.00 89 CYS A N 1
ATOM 687 C CA . CYS A 1 89 ? -5.365 9.631 1.194 1.00 92.00 89 CYS A CA 1
ATOM 688 C C . CYS A 1 89 ? -6.745 9.501 0.534 1.00 92.00 89 CYS A C 1
ATOM 690 O O . CYS A 1 89 ? -7.462 10.490 0.429 1.00 92.00 89 CYS A O 1
ATOM 692 N N . SER A 1 90 ? -7.120 8.307 0.067 1.00 92.56 90 SER A N 1
ATOM 693 C CA . SER A 1 90 ? -8.427 8.074 -0.546 1.00 92.56 90 SER A CA 1
ATOM 694 C C . SER A 1 90 ? -9.524 7.736 0.466 1.00 92.56 90 SER A C 1
ATOM 696 O O . SER A 1 90 ? -10.687 7.684 0.073 1.00 92.56 90 SER A O 1
ATOM 698 N N . LEU A 1 91 ? -9.204 7.449 1.733 1.00 91.62 91 LEU A N 1
ATOM 699 C CA . LEU A 1 91 ? -10.187 6.978 2.717 1.00 91.62 91 LEU A CA 1
ATOM 700 C C . LEU A 1 91 ? -11.070 8.120 3.225 1.00 91.62 91 LEU A C 1
ATOM 702 O O . LEU A 1 91 ? -10.600 9.223 3.476 1.00 91.62 91 LEU A O 1
ATOM 706 N N . ASN A 1 92 ? -12.360 7.835 3.422 1.00 88.56 92 ASN A N 1
ATOM 707 C CA . ASN A 1 92 ? -13.309 8.821 3.963 1.00 88.56 92 ASN A CA 1
ATOM 708 C C . ASN A 1 92 ? -13.189 8.976 5.492 1.00 88.56 92 ASN A C 1
ATOM 710 O O . ASN A 1 92 ? -13.745 9.906 6.066 1.00 88.56 92 ASN A O 1
ATOM 714 N N . GLN A 1 93 ? -12.524 8.026 6.150 1.00 91.38 93 GLN A N 1
ATOM 715 C CA . GLN A 1 93 ? -12.308 7.969 7.593 1.00 91.38 93 GLN A CA 1
ATOM 716 C C . GLN A 1 93 ? -10.843 7.607 7.833 1.00 91.38 93 GLN A C 1
ATOM 718 O O . GLN A 1 93 ? -10.273 6.823 7.070 1.00 91.38 93 GLN A O 1
ATOM 723 N N . SER A 1 94 ? -10.231 8.173 8.872 1.00 88.44 94 SER A N 1
ATOM 724 C CA . SER A 1 94 ? -8.859 7.835 9.240 1.00 88.44 94 SER A CA 1
ATOM 725 C C . SER A 1 94 ? -8.794 6.470 9.926 1.00 88.44 94 SER A C 1
ATOM 727 O O . SER A 1 94 ? -9.671 6.096 10.705 1.00 88.44 94 SER A O 1
ATOM 729 N N . LEU A 1 95 ? -7.721 5.728 9.654 1.00 90.31 95 LEU A N 1
ATOM 730 C CA . LEU A 1 95 ? -7.361 4.550 10.439 1.00 90.31 95 LEU A CA 1
ATOM 731 C C . LEU A 1 95 ? -6.727 5.006 11.757 1.00 90.31 95 LEU A C 1
ATOM 733 O O . LEU A 1 95 ? -5.976 5.981 11.767 1.00 90.31 95 LEU A O 1
ATOM 737 N N . LYS A 1 96 ? -7.012 4.303 12.859 1.00 89.19 96 LYS A N 1
ATOM 738 C CA . LYS A 1 96 ? -6.487 4.665 14.187 1.00 89.19 96 LYS A CA 1
ATOM 739 C C . LYS A 1 96 ? -4.963 4.530 14.260 1.00 89.19 96 LYS A C 1
ATOM 741 O O . LYS A 1 96 ? -4.304 5.466 14.690 1.00 89.19 96 LYS A O 1
ATOM 746 N N . ASP A 1 97 ? -4.417 3.433 13.734 1.00 89.94 97 ASP A N 1
ATOM 747 C CA . ASP A 1 97 ? -2.983 3.123 13.790 1.00 89.94 97 ASP A CA 1
ATOM 748 C C . ASP A 1 97 ? -2.379 2.946 12.394 1.00 89.94 97 ASP A C 1
ATOM 750 O O . ASP A 1 97 ? -1.904 1.874 12.032 1.00 89.94 97 ASP A O 1
ATOM 754 N N . VAL A 1 98 ? -2.387 4.008 11.586 1.00 88.31 98 VAL A N 1
ATOM 755 C CA . VAL A 1 98 ? -1.950 4.007 10.170 1.00 88.31 98 VAL A CA 1
ATOM 756 C C . VAL A 1 98 ? -0.609 3.289 9.923 1.00 88.31 98 VAL A C 1
ATOM 758 O O . VAL A 1 98 ? -0.403 2.668 8.873 1.00 88.31 98 VAL A O 1
ATOM 761 N N . LEU A 1 99 ? 0.324 3.372 10.871 1.00 87.81 99 LEU A N 1
ATOM 762 C CA . LEU A 1 99 ? 1.649 2.761 10.752 1.00 87.81 99 LEU A CA 1
ATOM 763 C C . LEU A 1 99 ? 1.629 1.235 10.906 1.00 87.81 99 LEU A C 1
ATOM 765 O O . LEU A 1 99 ? 2.457 0.575 10.287 1.00 87.81 99 LEU A O 1
ATOM 769 N N . ASN A 1 100 ? 0.654 0.684 11.631 1.00 91.31 100 ASN A N 1
ATOM 770 C CA . ASN A 1 100 ? 0.515 -0.755 11.861 1.00 91.31 100 ASN A CA 1
ATOM 771 C C . ASN A 1 100 ? -0.179 -1.491 10.703 1.00 91.31 100 ASN A C 1
ATOM 773 O O . ASN A 1 100 ? -0.140 -2.717 10.649 1.00 91.31 100 ASN A O 1
ATOM 777 N N . TYR A 1 101 ? -0.786 -0.770 9.754 1.00 91.19 101 TYR A N 1
ATOM 778 C CA . TYR A 1 101 ? -1.362 -1.379 8.554 1.00 91.19 101 TYR A CA 1
ATOM 779 C C . TYR A 1 101 ? -0.308 -1.555 7.457 1.00 91.19 101 TYR A C 1
ATOM 781 O O . TYR A 1 101 ? 0.407 -0.612 7.092 1.00 91.19 101 TYR A O 1
ATOM 789 N N . GLY A 1 102 ? -0.277 -2.753 6.878 1.00 92.75 102 GLY A N 1
ATOM 790 C CA . GLY A 1 102 ? 0.471 -3.096 5.669 1.00 92.75 102 GLY A CA 1
ATOM 791 C C . GLY A 1 102 ? -0.466 -3.509 4.535 1.00 92.75 102 GLY A C 1
ATOM 792 O O . GLY A 1 102 ? -1.628 -3.839 4.767 1.00 92.75 102 GLY A O 1
ATOM 793 N N . LEU A 1 103 ? 0.035 -3.489 3.298 1.00 93.69 103 LEU A N 1
ATOM 794 C CA . LEU A 1 103 ? -0.688 -4.080 2.173 1.00 93.69 103 LEU A CA 1
ATOM 795 C C . LEU A 1 103 ? -0.496 -5.590 2.220 1.00 93.69 103 LEU A C 1
ATOM 797 O O . LEU A 1 103 ? 0.633 -6.057 2.272 1.00 93.69 103 LEU A O 1
ATOM 801 N N . PHE A 1 104 ? -1.589 -6.340 2.204 1.00 94.56 104 PHE A N 1
ATOM 802 C CA . PHE A 1 104 ? -1.553 -7.795 2.204 1.00 94.56 104 PHE A CA 1
ATOM 803 C C . PHE A 1 104 ? -2.210 -8.310 0.930 1.00 94.56 104 PHE A C 1
ATOM 805 O O . PHE A 1 104 ? -3.339 -7.930 0.616 1.00 94.56 104 PHE A O 1
ATOM 812 N N . GLN A 1 105 ? -1.500 -9.162 0.197 1.00 92.88 105 GLN A N 1
ATOM 813 C CA . GLN A 1 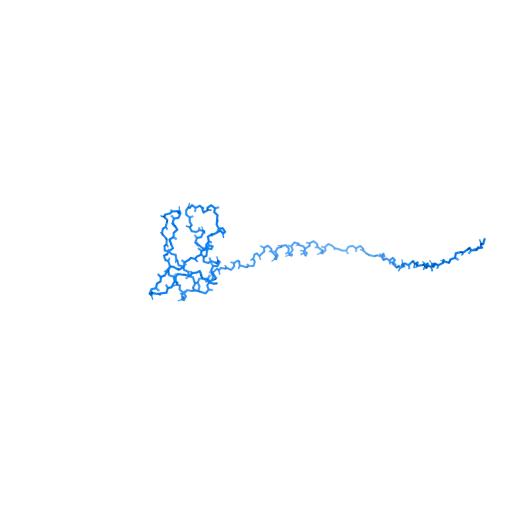105 ? -2.055 -9.892 -0.929 1.00 92.88 105 GLN A CA 1
ATOM 814 C C . GLN A 1 105 ? -2.615 -11.224 -0.412 1.00 92.88 105 GLN A C 1
ATOM 816 O O . GLN A 1 105 ? -1.844 -12.051 0.078 1.00 92.88 105 GLN A O 1
ATOM 821 N N . PRO A 1 106 ? -3.934 -11.466 -0.515 1.00 91.38 106 PRO A N 1
ATOM 822 C CA . PRO A 1 106 ? -4.521 -12.739 -0.118 1.00 91.38 106 PRO A CA 1
ATOM 823 C C . PRO A 1 106 ? -3.972 -13.907 -0.940 1.00 91.38 106 PRO A C 1
ATOM 825 O O . PRO A 1 106 ? -3.538 -13.735 -2.084 1.00 91.38 106 PRO A O 1
ATOM 828 N N . ALA A 1 107 ? -4.059 -15.107 -0.367 1.00 91.38 107 ALA A N 1
ATOM 829 C CA . ALA A 1 107 ? -3.748 -16.341 -1.071 1.00 91.38 107 ALA A CA 1
ATOM 830 C C . ALA A 1 107 ? -4.535 -16.425 -2.390 1.00 91.38 107 ALA A C 1
ATOM 832 O O . ALA A 1 107 ? -5.737 -16.155 -2.437 1.00 91.38 107 ALA A O 1
ATOM 833 N N . SER A 1 108 ? -3.846 -16.791 -3.466 1.00 86.94 108 SER A N 1
ATOM 834 C CA . SER A 1 108 ? -4.432 -16.960 -4.799 1.00 86.94 108 SER A CA 1
ATOM 835 C C . SER A 1 108 ? -3.797 -18.162 -5.482 1.00 86.94 108 SER A C 1
ATOM 837 O O . SER A 1 108 ? -2.583 -18.352 -5.399 1.00 86.94 108 SER A O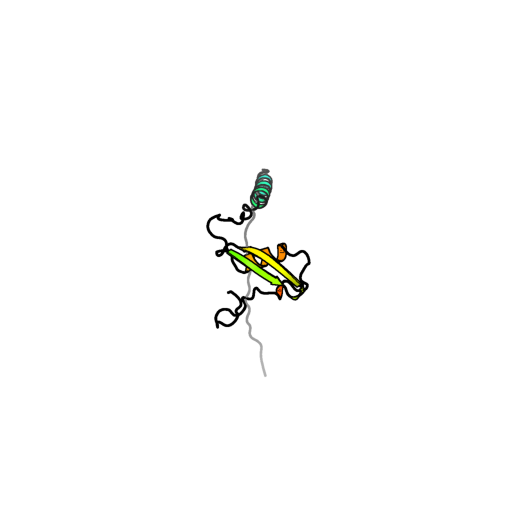 1
ATOM 839 N N . ASP A 1 109 ? -4.618 -18.979 -6.143 1.00 79.94 109 ASP A N 1
ATOM 840 C CA . ASP A 1 109 ? -4.182 -20.124 -6.956 1.00 79.94 109 ASP A CA 1
ATOM 841 C C . ASP A 1 109 ? -3.245 -21.102 -6.221 1.00 79.94 109 ASP A C 1
ATOM 843 O O . ASP A 1 109 ? -2.252 -21.576 -6.769 1.00 79.94 109 ASP A O 1
ATOM 847 N N . GLY A 1 110 ? -3.539 -21.384 -4.948 1.00 83.50 110 GLY A N 1
ATOM 848 C CA . GLY A 1 110 ? -2.750 -22.304 -4.120 1.00 83.50 110 GLY A CA 1
ATOM 849 C C . GLY A 1 110 ? -1.425 -21.735 -3.601 1.00 83.50 110 GLY A C 1
ATOM 850 O O . GLY A 1 110 ? -0.671 -22.468 -2.967 1.00 83.50 110 GLY A O 1
ATOM 851 N N . ARG A 1 111 ? -1.136 -20.448 -3.839 1.00 85.75 111 ARG A N 1
ATOM 852 C CA . ARG A 1 111 ? -0.035 -19.726 -3.185 1.00 85.75 111 ARG A CA 1
ATOM 853 C C . ARG A 1 111 ? -0.515 -19.093 -1.888 1.00 85.75 111 ARG A C 1
ATOM 855 O O . ARG A 1 111 ? -1.609 -18.528 -1.858 1.00 85.75 111 ARG A O 1
ATOM 862 N N . ASP A 1 112 ? 0.331 -19.137 -0.865 1.00 90.38 112 ASP A N 1
ATOM 863 C CA . ASP A 1 112 ? 0.089 -18.456 0.405 1.00 90.38 112 ASP A CA 1
ATOM 864 C C . ASP A 1 112 ? -0.013 -16.937 0.216 1.00 90.38 112 ASP A C 1
ATOM 866 O O . ASP A 1 112 ? 0.569 -16.357 -0.706 1.00 90.38 112 ASP A O 1
ATOM 870 N N . GLY A 1 113 ? -0.780 -16.290 1.093 1.00 90.38 113 GLY A N 1
ATOM 871 C CA . GLY A 1 113 ? -0.857 -14.834 1.123 1.00 90.38 113 GLY A CA 1
ATOM 872 C C . GLY A 1 113 ? 0.465 -14.223 1.583 1.00 90.38 113 GLY A C 1
ATOM 873 O O . GLY A 1 113 ? 1.179 -14.808 2.399 1.00 90.38 113 GLY A O 1
ATOM 874 N N . SER A 1 114 ? 0.796 -13.043 1.066 1.00 91.19 114 SER A N 1
ATOM 875 C CA . SER A 1 114 ? 2.076 -12.396 1.351 1.00 91.19 114 SER A CA 1
ATOM 876 C C . SER A 1 114 ? 1.962 -10.882 1.497 1.00 91.19 114 SER A C 1
ATOM 878 O O . SER A 1 114 ? 1.039 -10.236 0.993 1.00 91.19 114 SER A O 1
ATOM 880 N N . PHE A 1 115 ? 2.934 -10.316 2.212 1.00 89.38 115 PHE A N 1
ATOM 881 C CA . PHE A 1 115 ? 3.191 -8.881 2.220 1.00 89.38 115 PHE A CA 1
ATOM 882 C C . PHE A 1 115 ? 4.201 -8.567 1.104 1.00 89.38 115 PHE A C 1
ATOM 884 O O . PHE A 1 115 ? 5.237 -9.234 1.037 1.00 89.38 115 PHE A O 1
ATOM 891 N N . PRO A 1 116 ? 3.920 -7.596 0.218 1.00 82.81 116 PRO A N 1
ATOM 892 C CA . PRO A 1 116 ? 4.859 -7.182 -0.812 1.00 82.81 116 PRO A CA 1
ATOM 893 C C . PRO A 1 116 ? 6.066 -6.483 -0.169 1.00 82.81 116 PRO A C 1
ATOM 895 O O . PRO A 1 116 ? 5.902 -5.714 0.784 1.00 82.81 116 PRO A O 1
ATOM 898 N N . ILE A 1 117 ? 7.258 -6.787 -0.689 1.00 71.50 117 ILE A N 1
ATOM 899 C CA . ILE A 1 117 ? 8.544 -6.192 -0.285 1.00 71.50 117 ILE A CA 1
ATOM 900 C C . ILE A 1 117 ? 8.765 -4.809 -0.897 1.00 71.50 117 ILE A C 1
ATOM 902 O O . ILE A 1 117 ? 8.228 -4.549 -1.998 1.00 71.50 117 ILE A O 1
#